Protein AF-A0A7R9BAD5-F1 (afdb_monomer)

Nearest PDB structures (foldseek):
  8gbj-assembly1_D  TM=8.306E-01  e=2.372E-02  Homo sapiens
  2cvh-assembly1_A  TM=8.025E-01  e=8.614E-02  Thermococcus kodakarensis
  8e2l-assembly1_E  TM=7.223E-01  e=3.227E+00  Lates calcarifer
  8e2l-assembly1_D  TM=6.626E-01  e=3.879E+00  Lates calcarifer
  4ebg-assembly1_A  TM=5.641E-01  e=4.664E+00  Staphylococcus aureus subsp. aureus Mu50

Structure (mmCIF, N/CA/C/O backbone):
data_AF-A0A7R9BAD5-F1
#
_entry.id   AF-A0A7R9BAD5-F1
#
loop_
_atom_site.group_PDB
_atom_site.id
_atom_site.type_symbol
_atom_site.label_atom_id
_atom_site.label_alt_id
_atom_site.label_comp_id
_atom_site.label_asym_id
_atom_site.label_entity_id
_atom_site.label_seq_id
_atom_site.pdbx_PDB_ins_code
_atom_site.Cartn_x
_atom_site.Cartn_y
_atom_site.Cartn_z
_atom_site.occupancy
_atom_site.B_iso_or_equiv
_atom_site.auth_seq_id
_atom_site.auth_comp_id
_atom_site.auth_asym_id
_atom_site.auth_atom_id
_atom_site.pdbx_PDB_model_num
ATOM 1 N N . MET A 1 1 ? 21.651 -0.169 0.036 1.00 61.28 1 MET A N 1
ATOM 2 C CA . MET A 1 1 ? 20.176 -0.327 0.017 1.00 61.28 1 MET A CA 1
ATOM 3 C C . MET A 1 1 ? 19.551 -0.011 -1.348 1.00 61.28 1 MET A C 1
ATOM 5 O O . MET A 1 1 ? 18.597 -0.677 -1.721 1.00 61.28 1 MET A O 1
ATOM 9 N N . ASN A 1 2 ? 20.121 0.912 -2.134 1.00 79.62 2 ASN A N 1
ATOM 10 C CA . ASN A 1 2 ? 19.662 1.231 -3.499 1.00 79.62 2 ASN A CA 1
ATOM 11 C C . ASN A 1 2 ? 19.686 0.017 -4.443 1.00 79.62 2 ASN A C 1
ATOM 13 O O . ASN A 1 2 ? 18.758 -0.177 -5.221 1.00 79.62 2 ASN A O 1
ATOM 17 N N . HIS A 1 3 ? 20.706 -0.840 -4.320 1.00 88.06 3 HIS A N 1
ATOM 18 C CA . HIS A 1 3 ? 20.797 -2.081 -5.094 1.00 88.06 3 HIS A CA 1
ATOM 19 C C . HIS A 1 3 ? 19.581 -2.989 -4.893 1.00 88.06 3 HIS A C 1
ATOM 21 O O . HIS A 1 3 ? 19.031 -3.463 -5.875 1.00 88.06 3 HIS A O 1
ATOM 27 N N . LEU A 1 4 ? 19.108 -3.158 -3.652 1.00 90.19 4 LEU A N 1
ATOM 28 C CA . LEU A 1 4 ? 17.946 -4.002 -3.359 1.00 90.19 4 LEU A CA 1
ATOM 29 C C . LEU A 1 4 ? 16.691 -3.501 -4.081 1.00 90.19 4 LEU A C 1
ATOM 31 O O . LEU A 1 4 ? 15.997 -4.280 -4.723 1.00 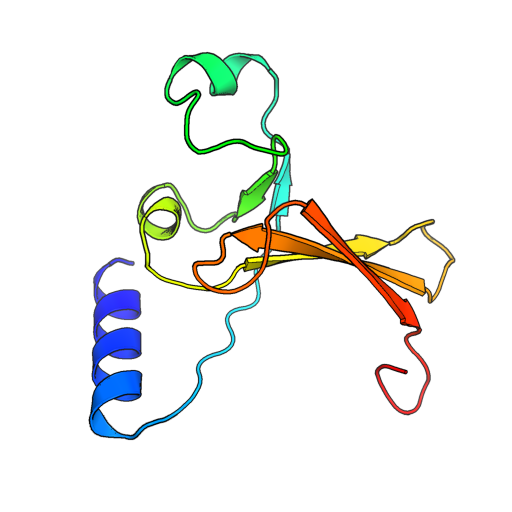90.19 4 LEU A O 1
ATOM 35 N N . VAL A 1 5 ? 16.422 -2.196 -4.009 1.00 89.88 5 VAL A N 1
ATOM 36 C CA . VAL A 1 5 ? 15.270 -1.589 -4.688 1.00 89.88 5 VAL A CA 1
ATOM 37 C C . VAL A 1 5 ? 15.375 -1.751 -6.202 1.00 89.88 5 VAL A C 1
ATOM 39 O O . VAL A 1 5 ? 14.384 -2.074 -6.852 1.00 89.88 5 VAL A O 1
ATOM 42 N N . ASN A 1 6 ? 16.567 -1.556 -6.768 1.00 91.00 6 ASN A N 1
ATOM 43 C CA . ASN A 1 6 ? 16.784 -1.726 -8.202 1.00 91.00 6 ASN A CA 1
ATOM 44 C C . ASN A 1 6 ? 16.578 -3.183 -8.635 1.00 91.00 6 ASN A C 1
ATOM 46 O O . ASN A 1 6 ? 15.932 -3.417 -9.652 1.00 91.00 6 ASN A O 1
ATOM 50 N N . THR A 1 7 ? 17.048 -4.152 -7.845 1.00 93.94 7 THR A N 1
ATOM 51 C CA . THR A 1 7 ? 16.802 -5.577 -8.091 1.00 93.94 7 THR A CA 1
ATOM 52 C C . THR A 1 7 ? 15.313 -5.903 -8.008 1.00 93.94 7 THR A C 1
ATOM 54 O O . THR A 1 7 ? 14.787 -6.536 -8.915 1.00 93.94 7 THR A O 1
ATOM 57 N N . ILE A 1 8 ? 14.607 -5.423 -6.979 1.00 93.88 8 ILE A N 1
ATOM 58 C CA . ILE A 1 8 ? 13.151 -5.596 -6.846 1.00 93.88 8 ILE A CA 1
ATOM 59 C C . ILE A 1 8 ? 12.429 -5.026 -8.070 1.00 93.88 8 ILE A C 1
ATOM 61 O O . ILE A 1 8 ? 11.583 -5.696 -8.656 1.00 93.88 8 ILE A O 1
ATOM 65 N N . LYS A 1 9 ? 12.795 -3.809 -8.491 1.00 92.31 9 LYS A N 1
ATOM 66 C CA . LYS A 1 9 ? 12.220 -3.163 -9.673 1.00 92.31 9 LYS A CA 1
ATOM 67 C C . LYS A 1 9 ? 12.451 -4.008 -10.925 1.00 92.31 9 LYS A C 1
ATOM 69 O O . LYS A 1 9 ? 11.493 -4.276 -11.642 1.00 92.31 9 LYS A O 1
ATOM 74 N N . TYR A 1 10 ? 13.686 -4.444 -11.161 1.00 95.25 10 TYR A N 1
ATOM 75 C CA . TYR A 1 10 ? 14.027 -5.308 -12.289 1.00 95.25 10 TYR A CA 1
ATOM 76 C C . TYR A 1 10 ? 13.182 -6.587 -12.289 1.00 95.25 10 TYR A C 1
ATOM 78 O O . TYR A 1 10 ? 12.497 -6.861 -13.267 1.00 95.25 10 TYR A O 1
ATOM 86 N N . LEU A 1 11 ? 13.137 -7.309 -11.165 1.00 96.81 11 LEU A N 1
ATOM 87 C CA . LEU A 1 11 ? 12.368 -8.549 -11.053 1.00 96.81 11 LEU A CA 1
ATOM 88 C C . LEU A 1 11 ? 10.864 -8.326 -11.261 1.00 96.81 11 LEU A C 1
ATOM 90 O O . LEU A 1 11 ? 10.209 -9.145 -11.898 1.00 96.81 11 LEU A O 1
ATOM 94 N N . SER A 1 12 ? 10.314 -7.221 -10.750 1.00 94.88 12 SER A N 1
ATOM 95 C CA . SER A 1 12 ? 8.890 -6.903 -10.908 1.00 94.88 12 SER A CA 1
ATOM 96 C C . SER A 1 12 ? 8.499 -6.626 -12.360 1.00 94.88 12 SER A C 1
ATOM 98 O O . SER A 1 12 ? 7.399 -6.980 -12.771 1.00 94.88 12 SER A O 1
ATOM 100 N N . LEU A 1 13 ? 9.400 -6.017 -13.136 1.00 95.00 13 LEU A N 1
ATOM 101 C CA . LEU A 1 13 ? 9.170 -5.714 -14.547 1.00 95.00 13 LEU A CA 1
ATOM 102 C C . LEU A 1 13 ? 9.391 -6.941 -15.432 1.00 95.00 13 LEU A C 1
ATOM 104 O O . LEU A 1 13 ? 8.601 -7.158 -16.340 1.00 95.00 13 LEU A O 1
ATOM 108 N N . GLU A 1 14 ? 10.421 -7.735 -15.136 1.00 98.06 14 GLU A N 1
ATOM 109 C CA . GLU A 1 14 ? 10.801 -8.907 -15.932 1.00 98.06 14 GLU A CA 1
ATOM 110 C C . GLU A 1 14 ? 9.843 -10.086 -15.732 1.00 98.06 14 GLU A C 1
ATOM 112 O O . GLU A 1 14 ? 9.416 -10.725 -16.686 1.00 98.06 14 GLU A O 1
ATOM 117 N N . TYR A 1 15 ? 9.476 -10.370 -14.480 1.00 97.94 15 TYR A N 1
ATOM 118 C CA . TYR A 1 15 ? 8.673 -11.546 -14.134 1.00 97.94 15 TYR A CA 1
ATOM 119 C C . TYR A 1 15 ? 7.218 -11.209 -13.802 1.00 97.94 15 TYR A C 1
ATOM 121 O O . TYR A 1 15 ? 6.457 -12.098 -13.426 1.00 97.94 15 TYR A O 1
ATOM 1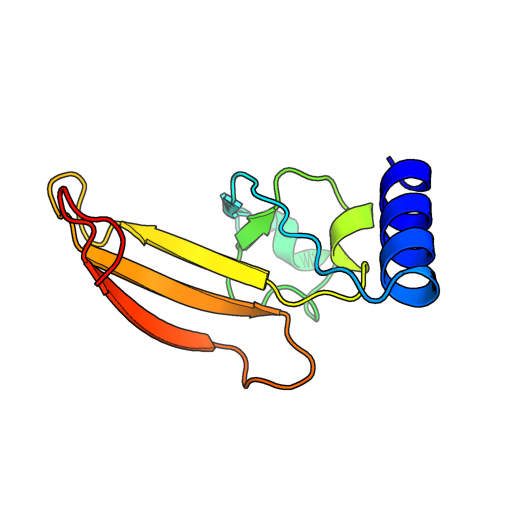29 N N . HIS A 1 16 ? 6.828 -9.933 -13.897 1.00 96.69 16 HIS A N 1
ATOM 130 C CA . HIS A 1 16 ? 5.481 -9.453 -13.566 1.00 96.69 16 HIS A CA 1
ATOM 131 C C . HIS A 1 16 ? 5.006 -9.857 -12.159 1.00 96.69 16 HIS A C 1
ATOM 133 O O . HIS A 1 16 ? 3.822 -10.096 -11.921 1.00 96.69 16 HIS A O 1
ATOM 139 N N . VAL A 1 17 ? 5.940 -9.926 -11.207 1.00 96.38 17 VAL A N 1
ATOM 140 C CA . VAL A 1 17 ? 5.660 -10.289 -9.814 1.00 96.38 17 VAL A CA 1
ATOM 141 C C . VAL A 1 17 ? 5.449 -9.056 -8.938 1.00 96.38 17 VAL A C 1
ATOM 143 O O . VAL A 1 17 ? 6.079 -8.010 -9.120 1.00 96.38 17 VAL A O 1
ATOM 146 N N . VAL A 1 18 ? 4.580 -9.194 -7.937 1.00 95.00 18 VAL A N 1
ATOM 147 C CA . VAL A 1 18 ? 4.312 -8.145 -6.948 1.00 95.00 18 VAL A CA 1
ATOM 148 C C . VAL A 1 18 ? 5.209 -8.339 -5.732 1.00 95.00 18 VAL A C 1
ATOM 150 O O . VAL A 1 18 ? 5.241 -9.413 -5.135 1.00 95.00 18 VAL A O 1
ATOM 153 N N . PHE A 1 19 ? 5.894 -7.272 -5.324 1.00 94.69 19 PHE A N 1
ATOM 154 C CA . PHE A 1 19 ? 6.665 -7.242 -4.085 1.00 94.69 19 PHE A CA 1
ATOM 155 C C . PHE A 1 19 ? 5.917 -6.466 -3.006 1.00 94.69 19 PHE A C 1
ATOM 157 O O . PHE A 1 19 ? 5.546 -5.307 -3.196 1.00 94.69 19 PHE A O 1
ATOM 164 N N . LEU A 1 20 ? 5.749 -7.099 -1.847 1.00 95.12 20 LEU A N 1
ATOM 165 C CA . LEU A 1 20 ? 5.224 -6.470 -0.642 1.00 95.12 20 LEU A CA 1
ATOM 166 C C . LEU A 1 20 ? 6.372 -6.267 0.344 1.00 95.12 20 LEU A C 1
ATOM 168 O O . LEU A 1 20 ? 7.041 -7.220 0.736 1.00 95.12 20 LEU A O 1
ATOM 172 N N . VAL A 1 21 ? 6.601 -5.014 0.738 1.00 92.56 21 VAL A N 1
ATOM 173 C CA . VAL A 1 21 ? 7.643 -4.646 1.703 1.00 92.56 21 VAL A CA 1
ATOM 174 C C . VAL A 1 21 ? 6.972 -4.149 2.974 1.00 92.56 21 VAL A C 1
ATOM 176 O O . VAL A 1 21 ? 6.209 -3.184 2.943 1.00 92.56 21 VAL A O 1
ATOM 179 N N . VAL A 1 22 ? 7.270 -4.804 4.095 1.00 93.44 22 VAL A N 1
ATOM 180 C CA . VAL A 1 22 ? 6.772 -4.424 5.420 1.00 93.44 22 VAL A CA 1
ATOM 181 C C . VAL A 1 22 ? 7.871 -3.693 6.167 1.00 93.44 22 VAL A C 1
ATOM 183 O O . VAL A 1 22 ? 9.021 -4.126 6.173 1.00 93.44 22 VAL A O 1
ATOM 186 N N . ASN A 1 23 ? 7.516 -2.578 6.798 1.00 91.44 23 ASN A N 1
ATOM 187 C CA . ASN A 1 23 ? 8.451 -1.814 7.601 1.00 91.44 23 ASN A CA 1
ATOM 188 C C . ASN A 1 23 ? 7.742 -1.013 8.698 1.00 91.44 23 ASN A C 1
ATOM 190 O O . ASN A 1 23 ? 6.548 -0.732 8.609 1.00 91.44 23 ASN A O 1
ATOM 194 N N . ILE A 1 24 ? 8.505 -0.614 9.714 1.00 91.25 24 ILE A N 1
ATOM 195 C CA . ILE A 1 24 ? 8.041 0.249 10.796 1.00 91.25 24 ILE A CA 1
ATOM 196 C C . ILE A 1 24 ? 7.928 1.695 10.300 1.00 91.25 24 ILE A C 1
ATOM 198 O O . ILE A 1 24 ? 8.793 2.215 9.587 1.00 91.25 24 ILE A O 1
ATOM 202 N N . ALA A 1 25 ? 6.844 2.347 10.702 1.00 87.69 25 ALA A N 1
ATOM 203 C CA . ALA A 1 25 ? 6.605 3.760 10.477 1.00 87.69 25 ALA A CA 1
ATOM 204 C C . ALA A 1 25 ? 7.105 4.581 11.677 1.00 87.69 25 ALA A C 1
ATOM 206 O O . ALA A 1 25 ? 6.777 4.274 12.821 1.00 87.69 25 ALA A O 1
ATOM 207 N N . LEU A 1 26 ? 7.883 5.628 11.409 1.00 84.94 26 LEU A N 1
ATOM 208 C CA . LEU A 1 26 ? 8.376 6.592 12.389 1.00 84.94 26 LEU A CA 1
ATOM 209 C C . LEU A 1 26 ? 7.629 7.909 12.219 1.00 84.94 26 LEU A C 1
ATOM 211 O O . LEU A 1 26 ? 7.369 8.334 11.093 1.00 84.94 26 LEU A O 1
ATOM 215 N N . TRP A 1 27 ? 7.306 8.552 13.333 1.00 79.25 27 TRP A N 1
ATOM 216 C CA . TRP A 1 27 ? 6.678 9.866 13.331 1.00 79.25 27 TRP A CA 1
ATOM 217 C C . TRP A 1 27 ? 7.797 10.905 13.379 1.00 79.25 27 TRP A C 1
ATOM 219 O O . TRP A 1 27 ? 8.658 10.842 14.255 1.00 79.25 27 TRP A O 1
ATOM 229 N N . SER A 1 28 ? 7.840 11.805 12.403 1.00 69.25 28 SER A N 1
ATOM 230 C CA . SER A 1 28 ? 8.768 12.933 12.411 1.00 69.25 28 SER A CA 1
ATOM 231 C C . SER A 1 28 ? 8.241 13.991 13.376 1.00 69.25 28 SER A C 1
ATOM 233 O O . SER A 1 28 ? 7.094 14.424 13.235 1.00 69.25 28 SER A O 1
ATOM 235 N N . SER A 1 29 ? 9.062 14.420 14.334 1.00 58.75 29 SER A N 1
ATOM 236 C CA . SER A 1 29 ? 8.788 15.642 15.088 1.00 58.75 29 SER A CA 1
ATOM 237 C C . SER A 1 29 ? 8.835 16.851 14.147 1.00 58.75 29 SER A C 1
ATOM 239 O O . SER A 1 29 ? 9.450 16.815 13.082 1.00 58.75 29 SER A O 1
ATOM 241 N N . SER A 1 30 ? 8.154 17.924 14.535 1.00 56.88 30 SER A N 1
ATOM 242 C CA . SER A 1 30 ? 7.919 19.139 13.744 1.00 56.88 30 SER A CA 1
ATOM 243 C C . SER A 1 30 ? 9.187 19.826 13.217 1.00 56.88 30 SER A C 1
ATOM 245 O O . SER A 1 30 ? 9.097 20.616 12.283 1.00 56.88 30 SER A O 1
ATOM 247 N N . GLU A 1 31 ? 10.355 19.531 13.788 1.00 54.66 31 GLU A N 1
ATOM 248 C CA . GLU A 1 31 ? 11.641 20.115 13.387 1.00 54.66 31 GLU A CA 1
ATOM 249 C C . GLU A 1 31 ? 12.180 19.521 12.070 1.00 54.66 31 GLU A C 1
ATOM 251 O O . GLU A 1 31 ? 12.811 20.236 11.298 1.00 54.66 31 GLU A O 1
ATOM 256 N N . ASP A 1 32 ? 11.829 18.271 11.734 1.00 52.53 32 ASP A N 1
ATOM 257 C CA . ASP A 1 32 ? 12.226 17.600 10.479 1.00 52.53 32 ASP A CA 1
ATOM 258 C C . ASP A 1 32 ? 11.391 18.065 9.257 1.00 52.53 32 ASP A C 1
ATOM 260 O O . ASP A 1 32 ? 11.678 17.700 8.116 1.00 52.53 32 ASP A O 1
ATOM 264 N N . ALA A 1 33 ? 10.324 18.845 9.472 1.00 51.66 33 ALA A N 1
ATOM 265 C CA . ALA A 1 33 ? 9.378 19.249 8.424 1.00 51.66 33 ALA A CA 1
ATOM 266 C C . ALA A 1 33 ? 9.883 20.394 7.527 1.00 51.66 33 ALA A C 1
ATOM 268 O O . ALA A 1 33 ? 9.331 20.616 6.447 1.00 51.66 33 ALA A O 1
ATOM 269 N N . LEU A 1 34 ? 10.910 21.125 7.972 1.00 51.00 34 LEU A N 1
ATOM 270 C CA . LEU A 1 34 ? 11.417 22.314 7.283 1.00 51.00 34 LEU A CA 1
ATOM 271 C C . LEU A 1 34 ? 12.242 21.982 6.032 1.00 51.00 34 LEU A C 1
ATOM 273 O O . LEU A 1 34 ? 12.298 22.802 5.119 1.00 51.00 34 LEU A O 1
ATOM 277 N N . ASP A 1 35 ? 12.802 20.773 5.941 1.00 53.00 35 ASP A N 1
ATOM 278 C CA . ASP A 1 35 ? 13.689 20.403 4.833 1.00 53.00 35 ASP A CA 1
ATOM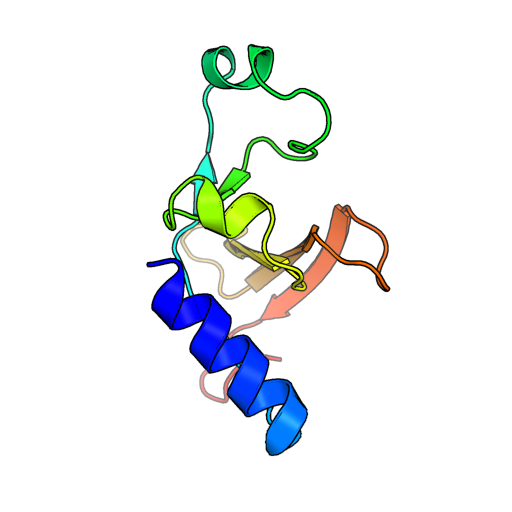 279 C C . ASP A 1 35 ? 12.957 19.904 3.578 1.00 53.00 35 ASP A C 1
ATOM 281 O O . ASP A 1 35 ? 13.537 19.941 2.497 1.00 53.00 35 ASP A O 1
ATOM 285 N N . ASN A 1 36 ? 11.695 19.449 3.662 1.00 51.94 36 ASN A N 1
ATOM 286 C CA . ASN A 1 36 ? 10.941 18.979 2.485 1.00 51.94 36 ASN A CA 1
ATOM 287 C C . ASN A 1 36 ? 9.405 19.047 2.659 1.00 51.94 36 ASN A C 1
ATOM 289 O O . ASN A 1 36 ? 8.738 18.021 2.835 1.00 51.94 36 ASN A O 1
ATOM 293 N N . PRO A 1 37 ? 8.792 20.237 2.516 1.00 47.97 37 PRO A N 1
ATOM 294 C CA . PRO A 1 37 ? 7.355 20.444 2.740 1.00 47.97 37 PRO A CA 1
ATOM 295 C C . PRO A 1 37 ? 6.428 19.753 1.719 1.00 47.97 37 PRO A C 1
ATOM 297 O O . PRO A 1 37 ? 5.217 19.718 1.917 1.00 47.97 37 PRO A O 1
ATOM 300 N N . ARG A 1 38 ? 6.960 19.193 0.621 1.00 49.56 38 ARG A N 1
ATOM 301 C CA . ARG A 1 38 ? 6.156 18.565 -0.448 1.00 49.56 38 ARG A CA 1
ATOM 302 C C . ARG A 1 38 ? 5.893 17.068 -0.271 1.00 49.56 38 ARG A C 1
ATOM 304 O O . ARG A 1 38 ? 5.005 16.550 -0.941 1.00 49.56 38 ARG A O 1
ATOM 311 N N . GLU A 1 39 ? 6.617 16.369 0.604 1.00 51.28 39 GLU A N 1
ATOM 312 C CA . GLU A 1 39 ? 6.520 14.899 0.712 1.00 51.28 39 GLU A CA 1
ATOM 313 C C . GLU A 1 39 ? 5.813 14.399 1.983 1.00 51.28 39 GLU A C 1
ATOM 315 O O . GLU A 1 39 ? 5.616 13.195 2.152 1.00 51.28 39 GLU A O 1
ATOM 320 N N . MET A 1 40 ? 5.397 15.301 2.878 1.00 52.12 40 MET A N 1
ATOM 321 C CA . MET A 1 40 ? 5.030 14.943 4.248 1.00 52.12 40 MET A CA 1
ATOM 322 C C . MET A 1 40 ? 3.554 15.218 4.555 1.00 52.12 40 MET A C 1
ATOM 324 O O . MET A 1 40 ? 3.225 15.992 5.444 1.00 52.12 40 MET A O 1
ATOM 328 N N . SER A 1 41 ? 2.631 14.551 3.854 1.00 50.44 41 SER A N 1
ATOM 329 C CA . SER A 1 41 ? 1.189 14.756 4.091 1.00 50.44 41 SER A CA 1
ATOM 330 C C . SER A 1 41 ? 0.665 14.163 5.414 1.00 50.44 41 SER A C 1
ATOM 332 O O . SER A 1 41 ? -0.540 14.195 5.646 1.00 50.44 41 SER A O 1
ATOM 334 N N . ALA A 1 42 ? 1.520 13.596 6.277 1.00 56.19 42 ALA A N 1
ATOM 335 C CA . ALA A 1 42 ? 1.085 13.022 7.558 1.00 56.19 42 ALA A CA 1
ATOM 336 C C . ALA A 1 42 ? 2.155 12.969 8.669 1.00 56.19 42 ALA A C 1
ATOM 338 O O . ALA A 1 42 ? 1.904 12.356 9.700 1.00 56.19 42 ALA A O 1
ATOM 339 N N . GLY A 1 43 ? 3.355 13.539 8.486 1.00 68.56 43 GLY A N 1
ATOM 340 C CA . GLY A 1 43 ? 4.428 13.437 9.496 1.00 68.56 43 GLY A CA 1
ATOM 341 C C . GLY A 1 43 ? 4.915 12.005 9.774 1.00 68.56 43 GLY A C 1
ATOM 342 O O . GLY A 1 43 ? 5.488 11.738 10.825 1.00 68.56 43 GLY A O 1
ATOM 343 N N . VAL A 1 44 ? 4.669 11.060 8.860 1.00 77.19 44 VAL A N 1
ATOM 344 C CA . VAL A 1 44 ? 5.038 9.648 9.019 1.00 77.19 44 VAL A CA 1
ATOM 345 C C . VAL A 1 44 ? 5.995 9.231 7.904 1.00 77.19 44 VAL A C 1
ATOM 347 O O . VAL A 1 44 ? 5.659 9.327 6.724 1.00 77.19 44 VAL A O 1
ATOM 350 N N . ARG A 1 45 ? 7.174 8.714 8.274 1.00 79.38 45 ARG A N 1
ATOM 351 C CA . ARG A 1 45 ? 8.192 8.193 7.347 1.00 79.38 45 ARG A CA 1
ATOM 352 C C . ARG A 1 45 ? 8.498 6.717 7.611 1.00 79.38 45 ARG A C 1
ATOM 354 O O . ARG A 1 45 ? 8.484 6.286 8.762 1.00 79.38 45 ARG A O 1
ATOM 361 N N . PRO A 1 46 ? 8.808 5.912 6.583 1.00 83.44 46 PRO A N 1
ATOM 362 C CA . PRO A 1 46 ? 9.305 4.562 6.812 1.00 83.44 46 PRO A CA 1
ATOM 363 C C . PRO A 1 46 ? 10.700 4.611 7.456 1.00 83.44 46 PRO A C 1
ATOM 365 O O . PRO A 1 46 ? 11.552 5.392 7.036 1.00 83.44 46 PRO A O 1
ATOM 368 N N . ALA A 1 47 ? 10.979 3.711 8.400 1.00 85.38 47 ALA A N 1
ATOM 369 C CA . ALA A 1 47 ? 12.316 3.415 8.935 1.00 85.38 47 ALA A CA 1
ATOM 370 C C . ALA A 1 47 ? 13.276 2.754 7.909 1.00 85.38 47 ALA A C 1
ATOM 372 O O . ALA A 1 47 ? 14.043 1.861 8.247 1.00 85.38 47 ALA A O 1
ATOM 373 N N . LEU A 1 48 ? 13.205 3.149 6.636 1.00 78.31 48 LEU A N 1
ATOM 374 C CA . LEU A 1 48 ? 14.008 2.614 5.529 1.00 78.31 48 LEU A CA 1
ATOM 375 C C . LEU A 1 48 ? 14.963 3.673 4.956 1.00 78.31 48 LEU A C 1
ATOM 377 O O . LEU A 1 48 ? 15.477 3.516 3.857 1.00 78.31 48 LEU A O 1
ATOM 381 N N . GLY A 1 49 ? 15.214 4.765 5.678 1.00 76.62 49 GLY A N 1
ATOM 382 C CA . GLY A 1 49 ? 16.085 5.850 5.220 1.00 76.62 49 GLY A CA 1
ATOM 383 C C . GLY A 1 49 ? 15.521 6.654 4.038 1.00 76.62 49 GLY A C 1
ATOM 384 O O . GLY A 1 49 ? 14.550 6.271 3.382 1.00 76.62 49 GLY A O 1
ATOM 385 N N . HIS A 1 50 ? 16.152 7.795 3.756 1.00 76.31 50 HIS A N 1
ATOM 386 C CA . HIS A 1 50 ? 15.643 8.776 2.788 1.00 76.31 50 HIS A CA 1
ATOM 387 C C . HIS A 1 50 ? 15.502 8.237 1.363 1.00 76.31 50 HIS A C 1
ATOM 389 O O . HIS A 1 50 ? 14.556 8.597 0.673 1.00 76.31 50 HIS A O 1
ATOM 395 N N . PHE A 1 51 ? 16.374 7.323 0.927 1.00 80.50 51 PHE A N 1
ATOM 396 C CA . PHE A 1 51 ? 16.307 6.784 -0.435 1.00 80.50 51 PHE A CA 1
ATOM 397 C C . PHE A 1 51 ? 14.940 6.168 -0.759 1.00 80.50 51 PHE A C 1
ATOM 399 O O . PHE A 1 51 ? 14.410 6.349 -1.854 1.00 80.50 51 PHE A O 1
ATOM 406 N N . TRP A 1 52 ? 14.331 5.478 0.209 1.00 82.12 52 TRP A N 1
ATOM 407 C CA . TRP A 1 52 ? 13.046 4.823 -0.004 1.00 82.12 52 TRP A CA 1
ATOM 408 C C . TRP A 1 52 ?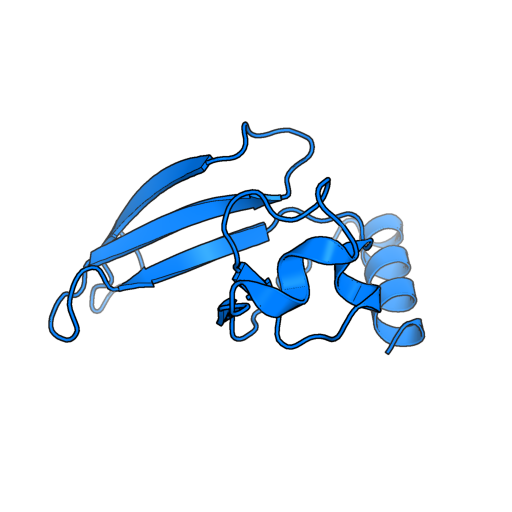 11.906 5.804 -0.226 1.00 82.12 52 TRP A C 1
ATOM 410 O O . TRP A 1 52 ? 10.917 5.397 -0.834 1.00 82.12 52 TRP A O 1
ATOM 420 N N . LEU A 1 53 ? 12.046 7.072 0.192 1.00 79.56 53 LEU A N 1
ATOM 421 C CA . LEU A 1 53 ? 11.045 8.126 0.014 1.00 79.56 53 LEU A CA 1
ATOM 422 C C . LEU A 1 53 ? 10.720 8.361 -1.462 1.00 79.56 53 LEU A C 1
ATOM 424 O O . LEU A 1 53 ? 9.538 8.451 -1.801 1.00 79.56 53 LEU A O 1
ATOM 428 N N . HIS A 1 54 ? 11.712 8.292 -2.344 1.00 82.06 54 HIS A N 1
ATOM 429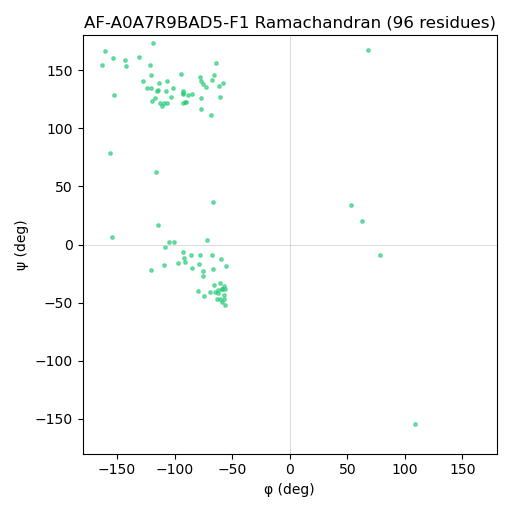 C CA . HIS 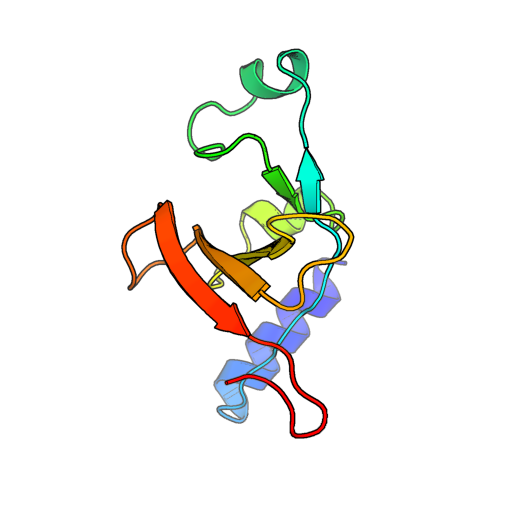A 1 54 ? 11.526 8.563 -3.770 1.00 82.06 54 HIS A CA 1
ATOM 430 C C . HIS A 1 54 ? 11.209 7.314 -4.600 1.00 82.06 54 HIS A C 1
ATOM 432 O O . HIS A 1 54 ? 10.751 7.429 -5.733 1.00 82.06 54 HIS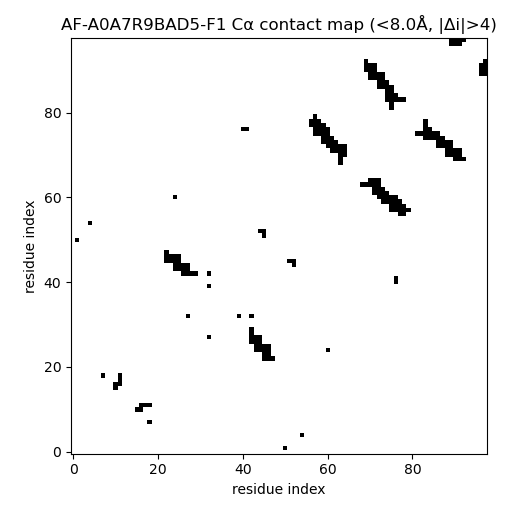 A O 1
ATOM 438 N N . VAL A 1 55 ? 11.358 6.115 -4.031 1.00 85.06 55 VAL A N 1
ATOM 439 C CA . VAL A 1 55 ? 11.068 4.861 -4.742 1.00 85.06 55 VAL A CA 1
ATOM 440 C C . VAL A 1 55 ? 9.597 4.826 -5.176 1.00 85.06 55 VAL A C 1
ATOM 442 O O . VAL A 1 55 ? 8.722 5.041 -4.326 1.00 85.06 55 VAL A O 1
ATOM 445 N N . PRO A 1 56 ? 9.297 4.577 -6.465 1.00 86.25 56 PRO A N 1
ATOM 446 C CA . PRO A 1 56 ? 7.926 4.482 -6.952 1.00 86.25 56 PRO A CA 1
ATOM 447 C C . PRO A 1 56 ? 7.263 3.230 -6.372 1.00 86.25 56 PRO A C 1
ATOM 449 O O . PRO A 1 56 ? 7.651 2.105 -6.673 1.00 86.25 56 PRO A O 1
ATOM 452 N N . ASN A 1 57 ? 6.295 3.441 -5.486 1.00 90.25 57 ASN A N 1
ATOM 453 C CA . ASN A 1 57 ? 5.500 2.403 -4.844 1.00 90.25 57 ASN A CA 1
ATOM 454 C C . ASN A 1 57 ? 4.205 3.002 -4.287 1.00 90.25 57 ASN A C 1
ATOM 456 O O . ASN A 1 57 ? 4.075 4.224 -4.158 1.00 90.25 57 ASN A O 1
ATOM 460 N N . THR A 1 58 ? 3.274 2.119 -3.931 1.00 92.44 58 THR A N 1
ATOM 461 C CA . THR A 1 58 ? 2.129 2.464 -3.087 1.00 92.44 58 THR A CA 1
ATOM 462 C C . THR A 1 58 ? 2.486 2.172 -1.633 1.00 92.44 58 THR A C 1
ATOM 464 O O . THR A 1 58 ? 2.994 1.094 -1.325 1.00 92.44 58 THR A O 1
ATOM 467 N N . ARG A 1 59 ? 2.227 3.124 -0.735 1.00 92.19 59 ARG A N 1
ATOM 468 C CA . ARG A 1 59 ? 2.449 2.982 0.706 1.00 92.19 59 ARG A CA 1
ATOM 469 C C . ARG A 1 59 ? 1.143 3.037 1.463 1.00 92.19 59 ARG A C 1
ATOM 471 O O . ARG A 1 59 ? 0.337 3.951 1.278 1.00 92.19 59 ARG A O 1
ATOM 478 N N . LEU A 1 60 ? 1.009 2.070 2.359 1.00 94.06 60 LEU A N 1
ATOM 479 C CA . LEU A 1 60 ? -0.101 1.943 3.280 1.00 94.06 60 LEU A CA 1
ATOM 480 C C . LEU A 1 60 ? 0.441 2.078 4.700 1.00 94.06 60 LEU A C 1
ATOM 482 O O . LEU A 1 60 ? 1.376 1.376 5.086 1.00 94.06 60 LEU A O 1
ATOM 486 N N . LEU A 1 61 ? -0.137 2.993 5.469 1.00 93.62 61 LEU A N 1
ATOM 487 C CA . LEU A 1 61 ? 0.100 3.118 6.897 1.00 93.62 61 LEU A CA 1
ATOM 488 C C . LEU A 1 61 ? -0.964 2.310 7.634 1.00 93.62 61 LEU A C 1
ATOM 490 O O . LEU A 1 61 ? -2.152 2.566 7.467 1.00 93.62 61 LEU A O 1
ATOM 494 N N . ILE A 1 62 ? -0.534 1.348 8.447 1.00 94.50 62 ILE A N 1
ATOM 495 C CA . ILE A 1 62 ? -1.426 0.498 9.240 1.00 94.50 62 ILE A CA 1
ATOM 496 C C . ILE A 1 62 ? -1.281 0.888 10.707 1.00 94.50 62 ILE A C 1
ATOM 498 O O . ILE A 1 62 ? -0.187 0.821 11.266 1.00 94.50 62 ILE A O 1
ATOM 502 N N . GLN A 1 63 ? -2.382 1.287 11.338 1.00 93.06 63 GLN A N 1
ATOM 503 C CA . GLN A 1 63 ? -2.403 1.742 12.728 1.00 93.06 63 GLN A CA 1
ATOM 504 C C . GLN A 1 63 ? -3.449 0.977 13.534 1.00 93.06 63 GLN A C 1
ATOM 506 O O . GLN A 1 63 ? -4.555 0.714 13.060 1.00 93.06 63 GLN A O 1
ATOM 511 N N . LYS A 1 64 ? -3.116 0.638 14.784 1.00 92.56 64 LYS A N 1
ATOM 512 C CA . LYS A 1 64 ? -4.124 0.203 15.757 1.00 92.56 64 LYS A CA 1
ATOM 513 C C . LYS A 1 64 ? -4.950 1.414 16.187 1.00 92.56 64 LYS A C 1
ATOM 515 O O . LYS A 1 64 ? -4.367 2.447 16.502 1.00 92.5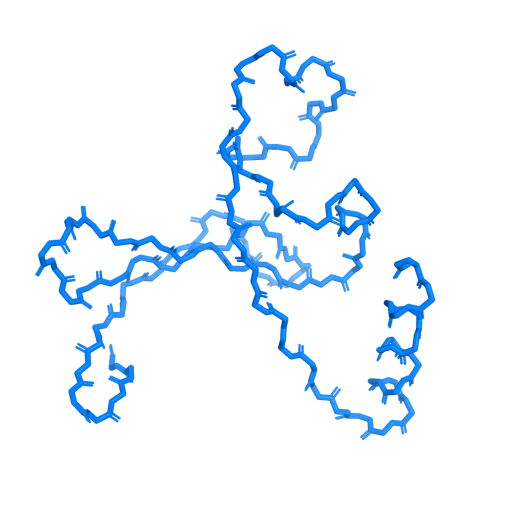6 64 LYS A O 1
ATOM 520 N N . LYS A 1 65 ? -6.280 1.280 16.257 1.00 82.38 65 LYS A N 1
ATOM 521 C CA . LYS A 1 65 ? -7.137 2.332 16.839 1.00 82.38 65 LYS A CA 1
ATOM 522 C C . LYS A 1 65 ? -6.931 2.459 18.351 1.00 82.38 65 LYS A C 1
ATOM 524 O O . LYS A 1 65 ? -6.853 3.564 18.866 1.00 82.38 65 LYS A O 1
ATOM 529 N N . THR A 1 66 ? -6.802 1.329 19.045 1.00 88.25 66 THR A N 1
ATOM 530 C CA . THR A 1 66 ? -6.441 1.250 20.469 1.00 88.25 66 THR A CA 1
ATOM 531 C C . THR A 1 66 ? -5.537 0.032 20.706 1.00 88.25 66 THR A C 1
ATOM 533 O O . THR A 1 66 ? -5.545 -0.889 19.881 1.00 88.25 66 THR A O 1
ATOM 536 N N . PRO A 1 67 ? -4.747 -0.019 21.798 1.00 86.19 67 PRO A N 1
ATOM 537 C CA . PRO A 1 67 ? -3.800 -1.115 22.034 1.00 86.19 67 PRO A CA 1
ATOM 538 C C . PRO A 1 67 ? -4.448 -2.510 22.064 1.00 86.19 67 PRO A C 1
ATOM 540 O O . PRO A 1 67 ? -3.852 -3.466 21.558 1.00 86.19 67 PRO A O 1
ATOM 543 N N . GLN A 1 68 ? -5.669 -2.598 22.601 1.00 88.62 68 GLN A N 1
ATOM 544 C CA . GLN A 1 68 ? -6.459 -3.821 22.776 1.00 88.62 68 GLN A CA 1
ATOM 545 C C . GLN A 1 68 ? -7.408 -4.121 21.607 1.00 88.62 68 GLN A C 1
ATOM 547 O O . GLN A 1 68 ? -8.054 -5.161 21.608 1.00 88.62 68 GLN A O 1
ATOM 552 N N . SER A 1 69 ? -7.541 -3.224 20.626 1.00 90.44 69 SER A N 1
ATOM 553 C CA . SER A 1 69 ? -8.443 -3.457 19.498 1.00 90.44 69 SER A CA 1
ATOM 554 C C . SER A 1 69 ? -7.824 -4.418 18.489 1.00 90.44 69 SER A C 1
ATOM 556 O O . SER A 1 69 ? -6.631 -4.329 18.187 1.00 90.44 69 SER A O 1
ATOM 558 N N . ASP A 1 70 ? -8.656 -5.264 17.888 1.00 93.06 70 ASP A N 1
ATOM 559 C CA . ASP A 1 70 ? -8.316 -6.062 16.705 1.00 93.06 70 ASP A CA 1
ATOM 560 C C . ASP A 1 70 ? -8.535 -5.307 15.387 1.00 93.06 70 ASP A C 1
ATOM 562 O O . ASP A 1 70 ? -8.062 -5.731 14.331 1.00 93.06 70 ASP A O 1
ATOM 566 N N . ALA A 1 71 ? -9.168 -4.132 15.446 1.00 95.12 71 ALA A N 1
ATOM 567 C CA . ALA A 1 71 ? -9.345 -3.263 14.295 1.00 95.12 71 ALA A CA 1
ATOM 568 C C . ALA A 1 71 ? -8.050 -2.505 13.960 1.00 95.12 71 ALA A C 1
ATOM 570 O O . ALA A 1 71 ? -7.312 -2.026 14.834 1.00 95.12 71 ALA A O 1
ATOM 571 N N . ARG A 1 72 ? -7.773 -2.366 12.666 1.00 95.31 72 ARG A N 1
ATOM 572 C CA . ARG A 1 72 ? -6.671 -1.584 12.107 1.00 95.31 72 ARG A CA 1
ATOM 573 C C . ARG A 1 72 ? -7.231 -0.571 11.122 1.00 95.31 72 ARG A C 1
ATOM 575 O O . ARG A 1 72 ? -8.058 -0.920 10.287 1.00 95.31 72 ARG A O 1
ATOM 582 N N . THR A 1 73 ? -6.759 0.665 11.200 1.00 95.31 73 THR A N 1
ATOM 583 C CA . THR A 1 73 ? -6.970 1.650 10.137 1.00 95.31 73 THR A CA 1
ATOM 584 C C . THR A 1 73 ? -5.830 1.513 9.138 1.00 95.31 73 THR A C 1
ATOM 586 O O . THR A 1 73 ? -4.665 1.513 9.540 1.00 95.31 73 THR A O 1
ATOM 589 N N . VAL A 1 74 ? -6.162 1.384 7.857 1.00 95.31 74 VAL A N 1
ATOM 590 C CA . VAL A 1 74 ? -5.209 1.357 6.746 1.00 95.31 74 VAL A CA 1
ATOM 591 C C . VAL A 1 74 ? -5.388 2.642 5.953 1.00 95.31 74 VAL A C 1
ATOM 593 O O . VAL A 1 74 ? -6.469 2.879 5.423 1.00 95.31 74 VAL A O 1
ATOM 596 N N . THR A 1 75 ? -4.344 3.462 5.869 1.00 94.69 75 THR A N 1
ATOM 597 C CA . THR A 1 75 ? -4.378 4.779 5.216 1.00 94.69 75 THR A CA 1
ATOM 598 C C . THR A 1 75 ? -3.374 4.839 4.073 1.00 94.69 75 THR A C 1
ATOM 600 O O . THR A 1 75 ? -2.218 4.443 4.232 1.00 94.69 75 THR A O 1
ATOM 603 N N . VAL A 1 76 ? -3.782 5.375 2.924 1.00 93.69 76 VAL A N 1
ATOM 604 C CA . VAL A 1 76 ? -2.896 5.593 1.774 1.00 93.69 76 VAL A CA 1
ATOM 605 C C . VAL A 1 76 ? -2.019 6.819 2.023 1.00 93.69 76 VAL A C 1
ATOM 607 O O . VAL A 1 76 ? -2.522 7.937 2.118 1.00 93.69 76 VAL A O 1
ATOM 610 N N . THR A 1 77 ? -0.701 6.625 2.105 1.00 90.38 77 THR A N 1
ATOM 611 C CA . THR A 1 77 ? 0.269 7.711 2.360 1.00 90.38 77 THR A CA 1
ATOM 612 C C . THR A 1 77 ? 1.129 8.063 1.151 1.00 90.38 77 THR A C 1
ATOM 614 O O . THR A 1 77 ? 1.704 9.144 1.097 1.00 90.38 77 THR A O 1
ATOM 617 N N . LYS A 1 78 ? 1.205 7.176 0.157 1.00 89.88 78 LYS A N 1
ATOM 618 C CA . LYS A 1 78 ? 1.820 7.438 -1.149 1.00 89.88 78 LYS A CA 1
ATOM 619 C C . LYS A 1 78 ? 1.154 6.544 -2.183 1.00 89.88 78 LYS A C 1
ATOM 621 O O . LYS A 1 78 ? 1.078 5.339 -1.970 1.00 89.88 78 LYS A O 1
ATOM 626 N N . SER A 1 79 ? 0.683 7.099 -3.289 1.00 91.69 79 SER A N 1
ATOM 627 C CA . SER A 1 79 ? 0.172 6.332 -4.426 1.00 91.69 79 SER A CA 1
ATOM 628 C C . SER A 1 79 ? 0.107 7.227 -5.659 1.00 91.69 79 SER A C 1
ATOM 630 O O . SER A 1 79 ? 0.002 8.446 -5.536 1.00 91.69 79 SER A O 1
ATOM 632 N N . THR A 1 80 ? 0.178 6.621 -6.839 1.00 89.38 80 THR A N 1
ATOM 633 C CA . THR A 1 80 ? -0.065 7.284 -8.128 1.00 89.38 80 THR A CA 1
ATOM 634 C C . THR A 1 80 ? -1.489 7.072 -8.641 1.00 89.38 80 THR A C 1
ATOM 636 O O . THR A 1 80 ? -1.911 7.784 -9.544 1.00 89.38 80 THR A O 1
ATOM 639 N N . SER A 1 81 ? -2.226 6.103 -8.089 1.00 90.81 81 SER A N 1
ATOM 640 C CA . SER A 1 81 ? -3.537 5.680 -8.610 1.00 90.81 81 SER A CA 1
ATOM 641 C C . SER A 1 81 ? -4.673 5.828 -7.600 1.00 90.81 81 SER A C 1
ATOM 643 O O . SER A 1 81 ? -5.830 5.900 -7.999 1.00 90.81 81 SER A O 1
ATOM 645 N N . VAL A 1 82 ? -4.364 5.876 -6.302 1.00 91.75 82 VAL A N 1
ATOM 646 C CA . VAL A 1 82 ? -5.352 6.049 -5.228 1.00 91.75 82 VAL A CA 1
ATOM 647 C C . VAL A 1 82 ? -5.122 7.393 -4.544 1.00 91.75 82 VAL A C 1
ATOM 649 O O . VAL A 1 82 ? -3.979 7.778 -4.298 1.00 91.75 82 VAL A O 1
ATOM 652 N N . ALA A 1 83 ? -6.199 8.112 -4.225 1.00 91.31 83 ALA A N 1
ATOM 653 C CA . ALA A 1 83 ? -6.101 9.402 -3.549 1.00 91.31 83 ALA A CA 1
ATOM 654 C C . ALA A 1 83 ? -5.431 9.272 -2.167 1.00 91.31 83 ALA A C 1
ATOM 656 O O . ALA A 1 83 ? -5.734 8.362 -1.391 1.00 91.31 83 ALA A O 1
ATOM 657 N N . LEU A 1 84 ? -4.519 10.199 -1.859 1.00 91.19 84 LEU A N 1
ATOM 658 C CA . LEU A 1 84 ? -3.810 10.234 -0.578 1.00 91.19 84 LEU A CA 1
ATOM 659 C C . LEU A 1 84 ? -4.779 10.537 0.571 1.00 91.19 84 LEU A C 1
ATOM 661 O O . LEU A 1 84 ? -5.749 11.274 0.403 1.00 91.19 84 LEU A O 1
ATOM 665 N N . GLY A 1 85 ? -4.523 9.959 1.743 1.00 89.81 85 GLY A N 1
ATOM 666 C CA . GLY A 1 85 ? -5.356 10.128 2.936 1.00 89.81 85 GLY A CA 1
ATOM 667 C C . GLY A 1 85 ? -6.643 9.297 2.945 1.00 89.81 85 GLY A C 1
ATOM 668 O O . GLY A 1 85 ? -7.280 9.195 3.992 1.00 89.81 85 GLY A O 1
ATOM 669 N N . GLN A 1 86 ? -7.008 8.647 1.832 1.00 93.69 86 GLN A N 1
ATOM 670 C CA . GLN A 1 86 ? -8.078 7.647 1.834 1.00 93.69 86 GLN A CA 1
ATOM 671 C C . GLN A 1 86 ? -7.741 6.525 2.815 1.00 93.69 86 GLN A C 1
ATOM 673 O O . GLN A 1 86 ? -6.586 6.092 2.908 1.00 93.69 86 GLN A O 1
ATOM 678 N N . SER A 1 87 ? -8.749 6.063 3.553 1.00 95.12 87 SER A N 1
ATOM 679 C CA . SER A 1 87 ? -8.560 5.036 4.569 1.00 95.12 87 SER A CA 1
ATOM 680 C C . SER A 1 87 ? -9.720 4.054 4.637 1.00 95.12 87 SER A C 1
ATOM 682 O O . SER A 1 87 ? -10.860 4.376 4.308 1.00 95.12 87 SER A O 1
ATOM 684 N N . CYS A 1 88 ? -9.414 2.843 5.090 1.00 95.19 88 CYS A N 1
ATOM 685 C CA . CYS A 1 88 ? -10.398 1.833 5.446 1.00 95.19 88 CYS A CA 1
ATOM 686 C C . CYS A 1 88 ? -10.079 1.242 6.823 1.00 95.19 88 CYS A C 1
ATOM 688 O O . CYS A 1 88 ? -8.973 1.386 7.349 1.00 95.19 88 CYS A O 1
ATOM 690 N N . THR A 1 89 ? -11.071 0.600 7.437 1.00 95.75 89 THR A N 1
ATOM 691 C CA . THR A 1 89 ? -10.874 -0.179 8.663 1.00 95.75 89 THR A CA 1
ATOM 692 C C . THR A 1 89 ? -10.968 -1.657 8.318 1.00 95.75 89 THR A C 1
ATOM 694 O O . THR A 1 89 ? -11.920 -2.061 7.660 1.00 95.75 89 THR A O 1
ATOM 697 N N . VAL A 1 90 ? -10.005 -2.441 8.792 1.00 95.94 90 VAL A N 1
ATOM 698 C CA . VAL A 1 90 ? -10.000 -3.906 8.702 1.00 95.94 90 VAL A CA 1
ATOM 699 C C . VAL A 1 90 ? -9.929 -4.503 10.102 1.00 95.94 90 VAL A C 1
ATOM 701 O O . VAL A 1 90 ? -9.408 -3.865 11.018 1.00 95.94 90 VAL A O 1
ATOM 704 N N . THR A 1 91 ? -10.422 -5.721 10.285 1.00 95.44 91 THR A N 1
ATOM 705 C CA . THR A 1 91 ? -10.364 -6.448 11.558 1.00 95.44 91 THR A CA 1
ATOM 706 C C . THR A 1 91 ? -9.475 -7.673 11.416 1.00 95.44 91 THR A C 1
ATOM 708 O O . THR A 1 91 ? -9.594 -8.440 10.465 1.00 95.44 91 THR A O 1
ATOM 711 N N . ILE A 1 92 ? -8.565 -7.876 12.367 1.00 93.69 92 ILE A N 1
ATOM 712 C CA . ILE A 1 92 ? -7.740 -9.084 12.412 1.00 93.69 92 ILE A CA 1
ATOM 713 C C . ILE A 1 92 ? -8.472 -10.138 13.241 1.00 93.69 92 ILE A C 1
ATOM 715 O O . ILE A 1 92 ? -8.783 -9.916 14.404 1.00 93.69 92 ILE A O 1
ATOM 719 N N . SER A 1 93 ? -8.726 -11.296 12.646 1.00 93.06 93 SER A N 1
ATOM 720 C CA . SER A 1 93 ? -9.329 -12.452 13.308 1.00 93.06 93 SER A CA 1
ATOM 721 C C . SER A 1 93 ? -8.382 -13.653 13.275 1.00 93.06 93 SER A C 1
ATOM 723 O O . SER A 1 93 ? -7.370 -13.644 12.571 1.00 93.06 93 SER A O 1
ATOM 725 N N . GLY A 1 94 ? -8.747 -14.743 13.958 1.00 94.12 94 GLY A N 1
ATOM 726 C CA . GLY A 1 94 ? -8.012 -16.013 13.872 1.00 94.12 94 GLY A CA 1
ATOM 727 C C . GLY A 1 94 ? -7.945 -16.620 12.460 1.00 94.12 94 GLY A C 1
ATOM 728 O O . GLY A 1 94 ? -7.156 -17.529 12.231 1.00 94.12 94 GLY A O 1
ATOM 729 N N . LYS A 1 95 ? -8.745 -16.117 11.507 1.00 93.94 95 LYS A N 1
ATOM 730 C CA . LYS A 1 95 ? -8.739 -16.532 10.093 1.00 93.94 95 LYS A CA 1
ATOM 731 C C . LYS A 1 95 ? -7.983 -15.562 9.175 1.00 93.94 95 LYS A C 1
ATOM 733 O O . LYS A 1 95 ? -7.952 -15.779 7.969 1.00 93.94 95 LYS A O 1
ATOM 738 N N . GLY A 1 96 ? -7.389 -14.502 9.724 1.00 92.75 96 GLY A N 1
ATOM 739 C CA . GLY A 1 96 ? -6.718 -13.448 8.963 1.00 92.75 96 GLY A CA 1
ATOM 740 C C . GLY A 1 96 ? -7.484 -12.125 8.970 1.00 92.75 96 GLY A C 1
ATOM 741 O O . GLY A 1 96 ? -8.219 -11.827 9.913 1.00 92.75 96 GLY A O 1
ATOM 742 N N . VAL A 1 97 ? -7.263 -11.316 7.933 1.00 92.88 97 VAL A N 1
ATOM 743 C CA . VAL A 1 97 ? -7.833 -9.968 7.787 1.00 92.88 97 VAL A CA 1
ATOM 744 C C . VAL A 1 97 ? -9.236 -10.055 7.183 1.00 92.88 97 VAL A C 1
ATOM 746 O O . VAL A 1 97 ? -9.411 -10.705 6.154 1.00 92.88 97 VAL A O 1
ATOM 749 N N . VAL A 1 98 ? -10.204 -9.397 7.824 1.00 85.25 98 VAL A N 1
ATOM 750 C CA . VAL A 1 98 ? -11.613 -9.291 7.408 1.00 85.25 98 VAL A CA 1
ATOM 751 C C . VAL A 1 98 ? -12.007 -7.827 7.269 1.00 85.25 98 VAL A C 1
ATOM 753 O O . VAL A 1 98 ? -11.601 -7.021 8.143 1.00 85.25 98 VAL A O 1
#

Foldseek 3Di:
DVVVLVVVVVCCVPVVDDDDDDFDKDAADPVVCVPDVPQPPDSIDTPPDDVVSPRADWDWDWDDPDPPAQKIKIFTRDHPPDDHRDIDIWGQDPVGID

pLDDT: mean 84.27, std 14.5, range [47.97, 98.06]

Mean predicted aligned error: 7.09 Å

Radius of gyration: 15.35 Å; Cα contacts (8 Å, |Δi|>4): 115; chains: 1; bounding box: 32×39×39 Å

Sequence (98 aa):
MNHLVNTIKYLSLEYHVVFLVVNIALWSSSEDALDNPREMSAGVRPALGHFWLHVPNTRLLIQKKTPQSDARTVTVTKSTSVALGQSCTVTISGKGVV

So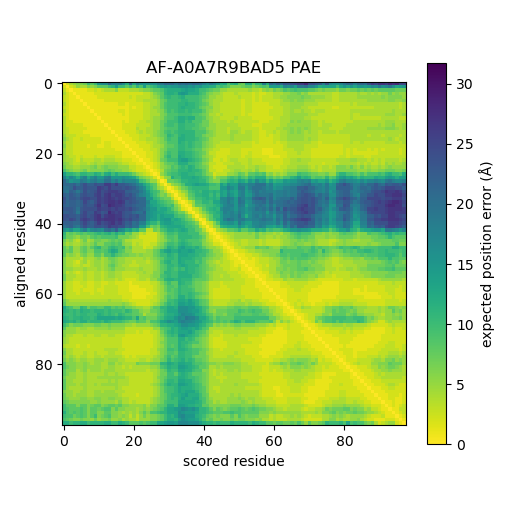lvent-accessible surface area (backbone atoms only — not comparable to full-atom values): 6319 Å² total; per-residue (Å²): 113,69,65,58,54,52,51,52,51,51,49,29,68,75,69,71,48,87,84,85,85,86,80,59,75,41,75,57,60,82,80,69,50,78,84,52,79,87,78,55,94,73,44,67,44,63,78,65,56,73,72,56,74,74,53,92,59,76,39,72,48,77,42,65,82,42,96,87,49,54,45,31,42,41,29,31,76,37,50,93,87,55,68,71,70,46,68,50,78,40,35,60,52,100,90,44,82,86

Organism: Timema shepardi (NCBI:txid629360)

InterPro domains:
  IPR027417 P-loop containing nucleoside triphosphate hydrolase [G3DSA:3.40.50.300] (1-98)
  IPR051988 Homologous Recombination Repair RAD51 Paralog [PTHR46457] (1-95)

Secondary structure (DSSP, 8-state):
-HHHHHHHHHHHHHS-PPP-----EEEPPGGGGGS-TTS-SSSEEESSTTHHHHS---EEEEEESSTT-SEEEEEEEE-SSS-TT-EEEEEEETTEE-